Protein AF-A0A932RSK8-F1 (afdb_monomer)

Nearest PDB structures (foldseek):
  7oya-assembly1_p1  TM=4.000E-01  e=9.415E+00  Danio rerio

Mean predicted aligned error: 10.36 Å

Foldseek 3Di:
DVVVVVVVVVVVVVVVVVVVVVVVVVVVVVVVVVVVVVVVVVVVVVLVVVVVVQVVVADPQFFADFQCADQVGANQWDDDPQKIAGPPPRDIDPGNRRPHGGNDHFFWDQQNGGHHPSCCVNDPDVVSIGTDPPPD

pLDDT: mean 85.5, std 9.78, range [47.97, 98.12]

Solvent-accessible surface area (backbone atoms only — not comparable to full-atom values): 7539 Å² total; per-residue (Å²): 124,67,64,67,52,53,53,50,52,52,50,50,53,54,52,48,54,52,51,53,51,53,52,50,54,51,50,53,52,50,51,52,52,52,51,51,51,52,53,54,50,51,53,50,52,51,50,54,49,52,54,53,52,51,61,74,68,49,63,88,62,31,17,74,51,52,32,51,51,28,78,90,68,20,79,36,52,47,75,56,96,54,20,22,31,26,75,82,83,59,56,70,41,91,43,50,36,65,86,31,76,26,78,49,63,34,35,27,24,53,77,85,46,41,22,20,64,42,57,49,74,47,43,96,55,61,92,44,52,43,75,45,87,91,62,128

Sequence (136 aa):
MTDRTAETVTRLRATAGVLDAVAHDRAMAADVAQIRAAVTDLANQIRALVDAVERRSMPPGSCTIGWGVCPDHGATLVTSRGRSRCTVCGTTWDYDRENQHCREPATFLFHTAPVCRAHAEAAPDHSRITPIEGTA

Radius of gyration: 29.55 Å; Cα contacts (8 Å, |Δi|>4): 165; chains: 1; bounding box: 66×32×89 Å

Secondary structure (DSSP, 8-state):
-HHHHHHHHHHHHHHHHHHHHHHHHHHHHHHHHHHHHHHHHHHHHHHHHHHHHHHHTSPTTB--SB--SBTTTBS-EEEETTEEEETTT--EESS-STTSB--SBP-EEETTEEE-HHHHHT-S-GGGEEEPTT--

Structure (mmCIF, N/CA/C/O backbone):
data_AF-A0A932RSK8-F1
#
_entry.id   AF-A0A932RSK8-F1
#
loop_
_atom_site.group_PDB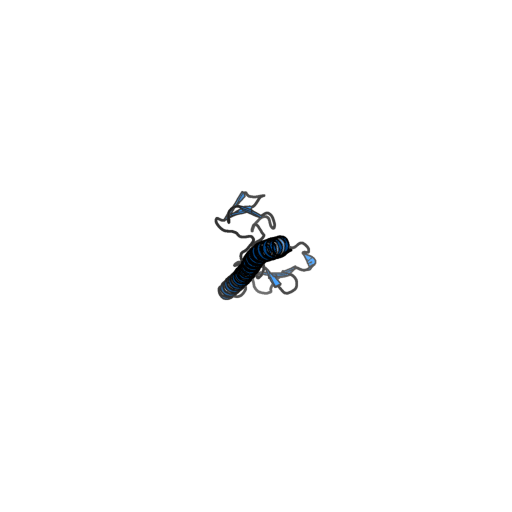
_atom_site.id
_atom_site.type_symbol
_atom_site.label_atom_id
_atom_site.label_alt_id
_atom_site.label_comp_id
_atom_site.label_asym_id
_atom_site.label_entity_id
_atom_site.label_seq_id
_atom_site.pdbx_PDB_ins_code
_atom_site.Cartn_x
_atom_site.Cartn_y
_atom_site.Cartn_z
_atom_site.occupancy
_atom_site.B_iso_or_equiv
_atom_site.auth_seq_id
_atom_site.auth_comp_id
_atom_site.auth_asym_id
_atom_site.auth_atom_id
_atom_site.pdbx_PDB_model_num
ATOM 1 N N . MET A 1 1 ? 42.597 0.511 -58.069 1.00 56.47 1 MET A N 1
ATOM 2 C CA . MET A 1 1 ? 42.308 -0.532 -57.053 1.00 56.47 1 MET A CA 1
ATOM 3 C C . MET A 1 1 ? 42.373 -0.005 -55.613 1.00 56.47 1 MET A C 1
ATOM 5 O O . MET A 1 1 ? 41.711 -0.566 -54.758 1.00 56.47 1 MET A O 1
ATOM 9 N N . THR A 1 2 ? 43.110 1.076 -55.340 1.00 63.97 2 THR A N 1
ATOM 10 C CA . THR A 1 2 ? 43.263 1.720 -54.017 1.00 63.97 2 THR A CA 1
ATOM 11 C C . THR A 1 2 ? 42.034 2.504 -53.530 1.00 63.97 2 THR A C 1
ATOM 13 O O . THR A 1 2 ? 41.779 2.549 -52.331 1.00 63.97 2 THR A O 1
ATOM 16 N N . ASP A 1 3 ? 41.242 3.059 -54.448 1.00 78.81 3 ASP A N 1
ATOM 17 C CA . ASP A 1 3 ? 40.092 3.928 -54.143 1.00 78.81 3 ASP A CA 1
ATOM 18 C C . ASP A 1 3 ? 38.936 3.189 -53.433 1.00 78.81 3 ASP A C 1
ATOM 20 O O . ASP A 1 3 ? 38.463 3.584 -52.369 1.00 78.81 3 ASP A O 1
ATOM 24 N N . ARG A 1 4 ? 38.584 1.997 -53.931 1.00 85.56 4 ARG A N 1
ATOM 25 C CA . ARG A 1 4 ? 37.540 1.138 -53.342 1.00 85.56 4 ARG A CA 1
ATOM 26 C C . ARG A 1 4 ? 37.906 0.633 -51.941 1.00 85.56 4 ARG A C 1
ATOM 28 O O . ARG A 1 4 ? 37.035 0.457 -51.089 1.00 85.56 4 ARG A O 1
ATOM 35 N N . THR A 1 5 ? 39.196 0.416 -51.685 1.00 91.00 5 THR A N 1
ATOM 36 C CA . THR A 1 5 ? 39.702 0.032 -50.360 1.00 91.00 5 THR A CA 1
ATOM 37 C C . THR A 1 5 ? 39.604 1.202 -49.379 1.00 91.00 5 THR A C 1
ATOM 39 O O . THR A 1 5 ? 39.146 1.010 -48.255 1.00 91.00 5 THR A O 1
ATOM 42 N N . ALA A 1 6 ? 39.963 2.419 -49.802 1.00 91.25 6 ALA A N 1
ATOM 43 C CA . ALA A 1 6 ? 39.865 3.622 -48.973 1.00 91.25 6 ALA A CA 1
ATOM 44 C C . ALA A 1 6 ? 38.408 3.969 -48.606 1.00 91.25 6 ALA A C 1
ATOM 46 O O . ALA A 1 6 ? 38.111 4.294 -47.451 1.00 91.25 6 ALA A O 1
ATOM 47 N N . GLU A 1 7 ? 37.484 3.822 -49.557 1.00 93.19 7 GLU A N 1
ATOM 48 C CA . GLU A 1 7 ? 36.045 3.977 -49.325 1.00 93.19 7 GLU A CA 1
ATOM 49 C C . GLU A 1 7 ? 35.522 2.939 -48.318 1.00 93.19 7 GLU A C 1
ATOM 51 O O . GLU A 1 7 ? 34.812 3.280 -47.368 1.00 93.19 7 GLU A O 1
ATOM 56 N N . THR A 1 8 ? 35.930 1.675 -48.473 1.00 94.25 8 THR A N 1
ATOM 57 C CA . THR A 1 8 ? 35.536 0.586 -47.564 1.00 94.25 8 THR A CA 1
ATOM 58 C C . THR A 1 8 ? 36.023 0.848 -46.139 1.00 94.25 8 THR A C 1
ATOM 60 O O . THR A 1 8 ? 35.252 0.718 -45.190 1.00 94.25 8 THR A O 1
ATOM 63 N N . VAL A 1 9 ? 37.274 1.285 -45.973 1.00 95.00 9 VAL A N 1
ATOM 64 C CA . VAL A 1 9 ? 37.834 1.631 -44.657 1.00 95.00 9 VAL A CA 1
ATOM 65 C C . VAL A 1 9 ? 37.088 2.808 -44.024 1.00 95.00 9 VAL A C 1
ATOM 67 O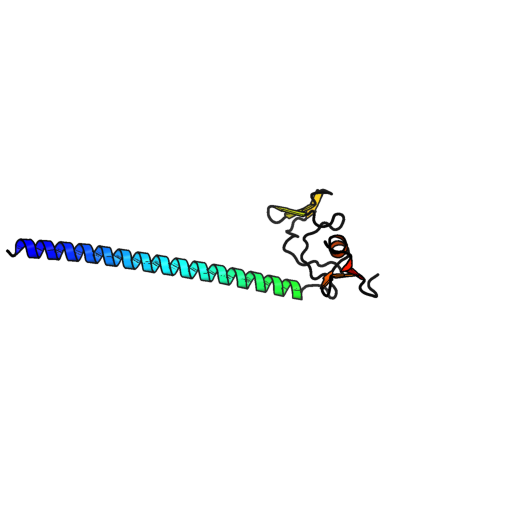 O . VAL A 1 9 ? 36.806 2.781 -42.827 1.00 95.00 9 VAL A O 1
ATOM 70 N N . THR A 1 10 ? 36.724 3.824 -44.809 1.00 95.44 10 THR A N 1
ATOM 71 C CA . THR A 1 10 ? 35.944 4.971 -44.316 1.00 95.44 10 THR A CA 1
ATOM 72 C C . THR A 1 10 ? 34.567 4.539 -43.818 1.00 95.44 10 THR A C 1
ATOM 74 O O . THR A 1 10 ? 34.163 4.924 -42.721 1.00 95.44 10 THR A O 1
ATOM 77 N N . ARG A 1 11 ? 33.872 3.679 -44.574 1.00 94.12 11 ARG A N 1
ATOM 78 C CA . ARG A 1 11 ? 32.577 3.123 -44.156 1.00 94.12 11 ARG A CA 1
ATOM 79 C C . ARG A 1 11 ? 32.697 2.300 -42.880 1.00 94.12 11 ARG A C 1
ATOM 81 O O . ARG A 1 11 ? 31.912 2.514 -41.967 1.00 94.12 11 ARG A O 1
ATOM 88 N N . LEU A 1 12 ? 33.704 1.432 -42.781 1.00 96.31 12 LEU A N 1
ATOM 89 C CA . LEU A 1 12 ? 33.936 0.629 -41.577 1.00 96.31 12 LEU A CA 1
ATOM 90 C C . LEU A 1 12 ? 3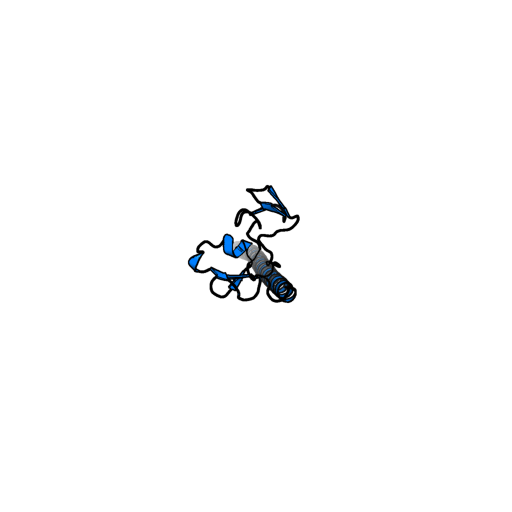4.180 1.499 -40.339 1.00 96.31 12 LEU A C 1
ATOM 92 O O . LEU A 1 12 ? 33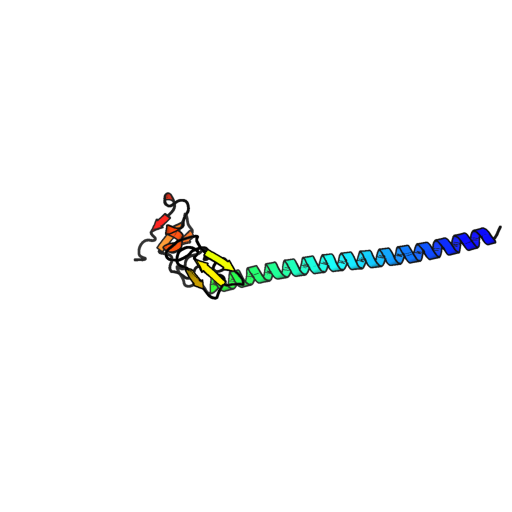.629 1.207 -39.283 1.00 96.31 12 LEU A O 1
ATOM 96 N N . ARG A 1 13 ? 34.943 2.594 -40.464 1.00 96.56 13 ARG A N 1
ATOM 97 C CA . ARG A 1 13 ? 35.150 3.549 -39.359 1.00 96.56 13 ARG A CA 1
ATOM 98 C C . ARG A 1 13 ? 33.858 4.251 -38.949 1.00 96.56 13 ARG A C 1
ATOM 100 O O . ARG A 1 13 ? 33.596 4.376 -37.758 1.00 96.56 13 ARG A O 1
ATOM 107 N N . ALA A 1 14 ? 33.044 4.677 -39.914 1.00 94.69 14 ALA A N 1
ATOM 108 C CA . ALA A 1 14 ? 31.749 5.288 -39.626 1.00 94.69 14 ALA A CA 1
ATOM 109 C C . ALA A 1 14 ? 30.802 4.297 -38.928 1.00 94.69 14 ALA A C 1
ATOM 111 O O . ALA A 1 14 ? 30.166 4.644 -37.937 1.00 94.69 14 ALA A O 1
ATOM 112 N N . THR A 1 15 ? 30.755 3.044 -39.392 1.00 95.38 15 THR A N 1
ATOM 113 C CA . THR A 1 15 ? 29.979 1.980 -38.743 1.00 95.38 15 THR A CA 1
ATOM 114 C C . THR A 1 15 ? 30.486 1.692 -37.332 1.00 95.38 15 THR A C 1
ATOM 116 O O . THR A 1 15 ? 29.668 1.564 -36.427 1.00 95.38 15 THR A O 1
ATOM 119 N N . ALA A 1 16 ? 31.804 1.643 -37.118 1.00 95.75 16 ALA A N 1
ATOM 120 C CA . ALA A 1 16 ? 32.383 1.462 -35.788 1.00 95.75 16 ALA A CA 1
ATOM 121 C C . ALA A 1 16 ? 31.951 2.579 -34.821 1.00 95.75 16 ALA A C 1
ATOM 123 O O . ALA A 1 16 ? 31.464 2.276 -33.740 1.00 95.75 16 ALA A O 1
ATOM 124 N N . GLY A 1 17 ? 31.995 3.848 -35.247 1.00 96.56 17 GLY A N 1
ATOM 125 C CA . GLY A 1 17 ? 31.536 4.969 -34.417 1.00 96.56 17 GLY A CA 1
ATOM 126 C C . GLY A 1 17 ? 30.046 4.901 -34.049 1.00 96.56 17 GLY A C 1
ATOM 127 O O . GLY A 1 17 ? 29.668 5.247 -32.932 1.00 96.56 17 GLY A O 1
ATOM 128 N N . VAL A 1 18 ? 29.192 4.403 -34.951 1.00 95.38 18 VAL A N 1
ATOM 129 C CA . VAL A 1 18 ? 27.770 4.156 -34.641 1.00 95.38 18 VAL A CA 1
ATOM 130 C C . VAL A 1 18 ? 27.613 3.016 -33.631 1.00 95.38 18 VAL A C 1
ATOM 132 O O . VAL A 1 18 ? 26.790 3.115 -32.723 1.00 95.38 18 VAL A O 1
ATOM 135 N N . LEU A 1 19 ? 28.393 1.939 -33.763 1.00 95.38 19 LEU A N 1
ATOM 136 C CA . LEU A 1 19 ? 28.359 0.821 -32.816 1.00 95.38 19 LEU A CA 1
ATOM 137 C C . LEU A 1 19 ? 28.816 1.248 -31.415 1.00 95.38 19 LEU A C 1
ATOM 139 O O . LEU A 1 19 ? 28.182 0.845 -30.440 1.00 95.38 19 LEU A O 1
ATOM 143 N N . ASP A 1 20 ? 29.839 2.098 -31.319 1.00 96.19 20 ASP A N 1
ATOM 144 C CA . ASP A 1 20 ? 30.311 2.657 -30.048 1.00 96.19 20 ASP A CA 1
ATOM 145 C C . ASP A 1 20 ? 29.229 3.519 -29.377 1.00 96.19 20 ASP A C 1
ATOM 147 O O . ASP A 1 20 ? 28.971 3.371 -28.182 1.00 96.19 20 ASP A O 1
ATOM 151 N N . ALA A 1 21 ? 28.528 4.360 -30.147 1.00 93.69 21 ALA A N 1
ATOM 152 C CA . ALA A 1 21 ? 27.412 5.159 -29.635 1.00 93.69 21 ALA A CA 1
ATOM 153 C C . ALA A 1 21 ? 26.254 4.280 -29.125 1.00 93.69 21 ALA A C 1
ATOM 155 O O . ALA A 1 21 ? 25.754 4.487 -28.022 1.00 93.69 21 ALA A O 1
ATOM 156 N N . VAL A 1 22 ? 25.874 3.236 -29.871 1.00 95.44 22 VAL A N 1
ATOM 157 C CA . VAL A 1 22 ? 24.835 2.284 -29.434 1.00 95.44 22 VAL A CA 1
ATOM 158 C C . VAL A 1 22 ? 25.264 1.518 -28.179 1.00 95.44 22 VAL A C 1
ATOM 160 O O . VAL A 1 22 ? 24.433 1.227 -27.316 1.00 95.44 22 VAL A O 1
ATOM 163 N N . ALA A 1 23 ? 26.546 1.163 -28.062 1.00 96.06 23 ALA A N 1
ATOM 164 C CA . ALA A 1 23 ? 27.075 0.522 -26.864 1.00 96.06 23 ALA A CA 1
ATOM 165 C C . ALA A 1 23 ? 26.996 1.460 -25.649 1.00 96.06 23 ALA A C 1
ATOM 167 O O . ALA A 1 23 ? 26.581 1.023 -24.574 1.00 96.06 23 ALA A O 1
ATOM 168 N N . HIS A 1 24 ? 27.315 2.743 -25.834 1.00 95.19 24 HIS A N 1
ATOM 169 C CA . HIS A 1 24 ? 27.184 3.767 -24.801 1.00 95.19 24 HIS A CA 1
ATOM 170 C C . HIS A 1 24 ? 25.728 3.952 -24.346 1.00 95.19 24 HIS A C 1
ATOM 172 O O . HIS A 1 24 ? 25.449 3.884 -23.149 1.00 95.19 24 HIS A O 1
ATOM 178 N N . ASP A 1 25 ? 24.784 4.079 -25.282 1.00 95.94 25 ASP A N 1
ATOM 179 C CA . ASP A 1 25 ? 23.356 4.224 -24.965 1.00 95.94 25 ASP A CA 1
ATOM 180 C C . ASP A 1 25 ? 22.809 3.010 -24.201 1.00 95.94 25 ASP A C 1
ATOM 182 O O . ASP A 1 25 ? 22.035 3.146 -23.250 1.00 95.94 25 ASP A O 1
ATOM 186 N N . ARG A 1 26 ? 23.233 1.798 -24.582 1.00 95.12 26 ARG A N 1
ATOM 187 C CA . ARG A 1 26 ? 22.855 0.567 -23.870 1.00 95.12 26 ARG A CA 1
ATOM 188 C C . ARG A 1 26 ? 23.419 0.520 -22.458 1.00 95.12 26 ARG A C 1
ATOM 190 O O . ARG A 1 26 ? 22.711 0.070 -21.559 1.00 95.12 26 ARG A O 1
ATOM 197 N N . ALA A 1 27 ? 24.654 0.978 -22.262 1.00 95.81 27 ALA A N 1
ATOM 198 C CA . ALA A 1 27 ? 25.242 1.084 -20.933 1.00 95.81 27 ALA A CA 1
ATOM 199 C C . ALA A 1 27 ? 24.440 2.065 -20.062 1.00 95.81 27 ALA A C 1
ATOM 201 O O . ALA A 1 27 ? 24.012 1.696 -18.972 1.00 95.81 27 ALA A O 1
ATOM 202 N N . MET A 1 28 ? 24.103 3.251 -20.585 1.00 95.62 28 MET A N 1
ATOM 203 C CA . MET A 1 28 ? 23.261 4.214 -19.863 1.00 95.62 28 MET A CA 1
ATOM 204 C C . MET A 1 28 ? 21.873 3.653 -19.522 1.00 95.62 28 MET A C 1
ATOM 206 O O . MET A 1 28 ? 21.364 3.865 -18.422 1.00 95.62 28 MET A O 1
ATOM 210 N N . ALA A 1 29 ? 21.244 2.918 -20.442 1.00 96.00 29 ALA A N 1
ATOM 211 C CA . ALA A 1 29 ? 19.953 2.282 -20.186 1.00 96.00 29 ALA A CA 1
ATOM 212 C C . ALA A 1 29 ? 20.036 1.220 -19.073 1.00 96.00 29 ALA A C 1
ATOM 214 O O . ALA A 1 29 ? 19.117 1.119 -18.254 1.00 96.00 29 ALA A O 1
ATOM 215 N N . ALA A 1 30 ? 21.131 0.455 -19.022 1.00 95.44 30 ALA A N 1
ATOM 216 C CA . ALA A 1 30 ? 21.384 -0.506 -17.952 1.00 95.44 30 ALA A CA 1
ATOM 217 C C . ALA A 1 30 ? 21.563 0.197 -16.596 1.00 95.44 30 ALA A C 1
ATOM 219 O O . ALA A 1 30 ? 20.925 -0.203 -15.621 1.00 95.44 30 ALA A O 1
ATOM 220 N N . ASP A 1 31 ? 22.322 1.295 -16.554 1.00 97.75 31 ASP A N 1
ATOM 221 C CA . ASP A 1 31 ? 22.511 2.098 -15.340 1.00 97.75 31 ASP A CA 1
ATOM 222 C C . ASP A 1 31 ? 21.180 2.665 -14.823 1.00 97.75 31 ASP A C 1
ATOM 224 O O . ASP A 1 31 ? 20.863 2.555 -13.638 1.00 97.75 31 ASP A O 1
ATOM 228 N N . VAL A 1 32 ? 20.340 3.212 -15.709 1.00 97.50 32 VAL A N 1
ATOM 229 C CA . VAL A 1 32 ? 19.006 3.722 -15.339 1.00 97.50 32 VAL A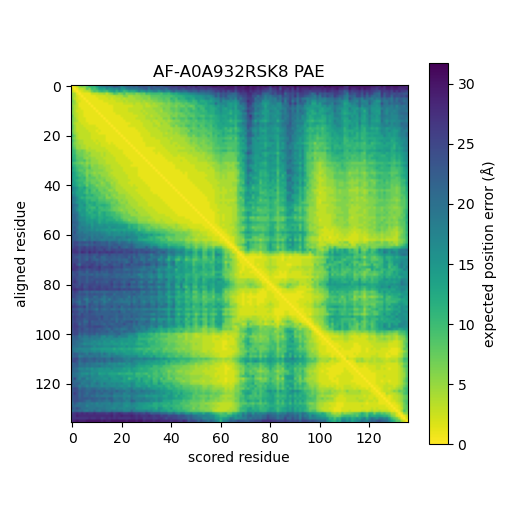 CA 1
ATOM 230 C C . VAL A 1 32 ? 18.116 2.609 -14.780 1.00 97.50 32 VAL A C 1
ATOM 232 O O . VAL A 1 32 ? 17.393 2.826 -13.801 1.00 97.50 32 VAL A O 1
ATOM 235 N N . ALA A 1 33 ? 18.152 1.415 -15.376 1.00 96.19 33 ALA A N 1
ATOM 236 C CA . ALA A 1 33 ? 17.402 0.267 -14.874 1.00 96.19 33 ALA A CA 1
ATOM 237 C C . ALA A 1 33 ? 17.889 -0.159 -13.480 1.00 96.19 33 ALA A C 1
ATOM 239 O O . ALA A 1 33 ? 17.068 -0.398 -12.590 1.00 96.19 33 ALA A O 1
ATOM 240 N N . GLN A 1 34 ? 19.207 -0.179 -13.264 1.00 96.50 34 GLN A N 1
ATOM 241 C CA . GLN A 1 34 ? 19.809 -0.484 -11.969 1.00 96.50 34 GLN A CA 1
ATOM 242 C C . GLN A 1 34 ? 19.432 0.556 -10.905 1.00 96.50 34 GLN A C 1
ATOM 244 O O . GLN A 1 34 ? 19.023 0.185 -9.804 1.00 96.50 34 GLN A O 1
ATOM 249 N N . ILE A 1 35 ? 19.483 1.851 -11.234 1.00 97.81 35 ILE A N 1
ATOM 250 C CA . ILE A 1 35 ? 19.059 2.933 -10.333 1.00 97.81 35 ILE A CA 1
ATOM 251 C C . ILE A 1 35 ? 17.582 2.775 -9.960 1.00 97.81 35 ILE A C 1
ATOM 253 O O . ILE A 1 35 ? 17.225 2.876 -8.788 1.00 97.81 35 ILE A O 1
ATOM 257 N N . ARG A 1 36 ? 16.706 2.479 -10.928 1.00 98.12 36 ARG A N 1
ATOM 258 C CA . ARG A 1 36 ? 15.275 2.266 -10.663 1.00 98.12 36 ARG A CA 1
ATOM 259 C C . ARG A 1 36 ? 15.034 1.095 -9.710 1.00 98.12 36 ARG A C 1
ATOM 261 O O . ARG A 1 36 ? 14.195 1.204 -8.813 1.00 98.12 36 ARG A O 1
ATOM 268 N N . ALA A 1 37 ? 15.756 -0.009 -9.898 1.00 96.06 37 ALA A N 1
ATOM 269 C CA . ALA A 1 37 ? 15.676 -1.159 -9.005 1.00 96.06 37 ALA A CA 1
ATOM 270 C C . ALA A 1 37 ? 16.123 -0.783 -7.584 1.00 96.06 37 ALA A C 1
ATOM 272 O O . ALA A 1 37 ? 15.393 -1.045 -6.631 1.00 96.06 37 ALA A O 1
ATOM 273 N N . ALA A 1 38 ? 17.250 -0.076 -7.451 1.00 97.44 38 ALA A N 1
ATOM 274 C CA . ALA A 1 38 ? 17.756 0.389 -6.161 1.00 97.44 38 ALA A CA 1
ATOM 275 C C . ALA A 1 38 ? 16.783 1.349 -5.451 1.00 97.44 38 ALA A C 1
ATOM 277 O O . ALA A 1 38 ? 16.549 1.217 -4.253 1.00 97.44 38 ALA A O 1
ATOM 278 N N . VAL A 1 39 ? 16.157 2.279 -6.180 1.00 98.12 39 VAL A N 1
ATOM 279 C CA . VAL A 1 39 ? 15.134 3.184 -5.624 1.00 98.12 39 VAL A CA 1
ATOM 280 C C . VAL A 1 39 ? 13.900 2.412 -5.152 1.00 98.12 39 VAL A C 1
ATOM 282 O O . VAL A 1 39 ? 13.347 2.715 -4.095 1.00 98.12 39 VAL A O 1
ATOM 285 N N . THR A 1 40 ? 13.473 1.400 -5.909 1.00 96.06 40 THR A N 1
ATOM 286 C CA . THR A 1 40 ? 12.336 0.546 -5.530 1.00 96.06 40 THR A CA 1
ATOM 287 C C . THR A 1 40 ? 12.641 -0.236 -4.255 1.00 96.06 40 THR A C 1
ATOM 289 O O . THR A 1 40 ? 11.802 -0.303 -3.355 1.00 96.06 40 THR A O 1
ATOM 292 N N . ASP A 1 41 ? 13.852 -0.782 -4.157 1.00 97.00 41 ASP A N 1
ATOM 293 C CA . ASP A 1 41 ? 14.309 -1.506 -2.978 1.00 97.00 41 ASP A CA 1
ATOM 294 C C . ASP A 1 41 ? 14.401 -0.591 -1.749 1.00 97.00 41 ASP A C 1
ATOM 296 O O . ASP A 1 41 ? 13.814 -0.891 -0.710 1.00 97.00 41 ASP A O 1
ATOM 300 N N . LEU A 1 42 ? 14.999 0.596 -1.889 1.00 97.56 42 LEU A N 1
ATOM 301 C CA . LEU A 1 42 ? 15.042 1.596 -0.821 1.00 97.56 42 LEU A CA 1
ATOM 302 C C . LEU A 1 42 ? 13.634 1.990 -0.347 1.00 97.56 42 LEU A C 1
ATOM 304 O O . LEU A 1 42 ? 13.388 2.077 0.854 1.00 97.56 42 LEU A O 1
ATOM 308 N N . ALA A 1 43 ? 12.683 2.184 -1.264 1.00 94.44 43 ALA A N 1
ATOM 309 C CA . ALA A 1 43 ? 11.299 2.481 -0.901 1.00 94.44 43 ALA A CA 1
ATOM 310 C C . ALA A 1 43 ? 10.637 1.330 -0.119 1.00 94.44 43 ALA A C 1
ATOM 312 O O . ALA A 1 43 ? 9.852 1.586 0.796 1.00 94.44 43 ALA A O 1
ATOM 313 N N . ASN A 1 44 ? 10.952 0.070 -0.446 1.00 87.94 44 ASN A N 1
ATOM 314 C CA . ASN A 1 44 ? 10.493 -1.091 0.323 1.00 87.94 44 ASN A CA 1
ATOM 315 C C . ASN A 1 44 ? 11.105 -1.106 1.730 1.00 87.94 44 ASN A C 1
ATOM 317 O O . ASN A 1 44 ? 10.381 -1.311 2.705 1.00 87.94 44 ASN A O 1
ATOM 321 N N . GLN A 1 45 ? 12.407 -0.831 1.844 1.00 95.25 45 GLN A N 1
ATOM 322 C CA . GLN A 1 45 ? 13.104 -0.754 3.130 1.00 95.25 45 GLN A CA 1
ATOM 323 C C . GLN A 1 45 ? 12.538 0.364 4.019 1.00 95.25 45 GLN A C 1
ATOM 325 O O . GLN A 1 45 ? 12.289 0.141 5.203 1.00 95.25 45 GLN A O 1
ATOM 330 N N . ILE A 1 46 ? 12.257 1.543 3.451 1.00 94.69 46 ILE A N 1
ATOM 331 C CA . ILE A 1 46 ? 11.617 2.655 4.171 1.00 94.69 46 ILE A CA 1
ATOM 332 C C . ILE A 1 46 ? 10.234 2.241 4.681 1.00 94.69 46 ILE A C 1
ATOM 334 O O . ILE A 1 46 ? 9.933 2.462 5.852 1.00 94.69 46 ILE A O 1
ATOM 338 N N . ARG A 1 47 ? 9.405 1.600 3.844 1.00 84.88 47 ARG A N 1
ATOM 339 C CA . ARG A 1 47 ? 8.080 1.111 4.262 1.00 84.88 47 ARG A CA 1
ATOM 340 C C . ARG A 1 47 ? 8.174 0.118 5.421 1.00 84.88 47 ARG A C 1
ATOM 342 O O . ARG A 1 47 ? 7.451 0.275 6.397 1.00 84.88 47 ARG A O 1
ATOM 349 N N . ALA A 1 48 ? 9.101 -0.837 5.359 1.00 83.56 48 ALA A N 1
ATOM 350 C CA . ALA A 1 48 ? 9.324 -1.799 6.440 1.00 83.56 48 ALA A CA 1
ATOM 351 C C . ALA A 1 48 ? 9.809 -1.134 7.745 1.00 83.56 48 ALA A C 1
ATOM 353 O O . ALA A 1 48 ? 9.419 -1.548 8.837 1.00 83.56 48 ALA A O 1
ATOM 354 N N . LEU A 1 49 ? 10.641 -0.092 7.650 1.00 91.38 49 LEU A N 1
ATOM 355 C CA . LEU A 1 49 ? 11.090 0.676 8.814 1.00 91.38 49 LEU A CA 1
ATOM 356 C C . LEU A 1 49 ? 9.949 1.468 9.456 1.00 91.38 49 LEU A C 1
ATOM 358 O O . LEU A 1 49 ? 9.814 1.431 10.678 1.00 91.38 49 LEU A O 1
ATOM 362 N N . VAL A 1 50 ? 9.124 2.149 8.656 1.00 86.31 50 VAL A N 1
ATOM 363 C CA . VAL A 1 50 ? 7.935 2.871 9.144 1.00 86.31 50 VAL A CA 1
ATOM 364 C C . VAL A 1 50 ? 7.003 1.908 9.878 1.00 86.31 50 VAL A C 1
ATOM 366 O O . VAL A 1 50 ? 6.666 2.136 11.035 1.00 86.31 50 VAL A O 1
ATOM 369 N N . ASP A 1 51 ? 6.697 0.778 9.251 1.00 81.25 51 ASP A N 1
ATOM 370 C CA . ASP A 1 51 ? 5.869 -0.299 9.788 1.00 81.25 51 ASP A CA 1
ATOM 371 C C . ASP A 1 51 ? 6.415 -0.857 11.127 1.00 81.25 51 ASP A C 1
ATOM 373 O O . ASP A 1 51 ? 5.683 -1.036 12.104 1.00 81.25 51 ASP A O 1
ATOM 377 N N . ALA A 1 52 ? 7.735 -1.047 11.239 1.00 86.19 52 ALA A N 1
ATOM 378 C CA . ALA A 1 52 ? 8.378 -1.466 12.486 1.00 86.19 52 ALA A CA 1
ATOM 379 C C . ALA A 1 52 ? 8.344 -0.392 13.594 1.00 86.19 52 ALA A C 1
ATOM 381 O O . ALA A 1 52 ? 8.180 -0.729 14.771 1.00 86.19 52 ALA A O 1
ATOM 382 N N . VAL A 1 53 ? 8.511 0.887 13.244 1.00 88.56 53 VAL A N 1
ATOM 383 C CA . VAL A 1 53 ? 8.429 2.012 14.192 1.00 88.56 53 VAL A CA 1
ATOM 384 C C . VAL A 1 53 ? 7.004 2.184 14.707 1.00 88.56 53 VAL A C 1
ATOM 386 O O . VAL A 1 53 ? 6.808 2.374 15.911 1.00 88.56 53 VAL A O 1
ATOM 389 N N . GLU A 1 54 ? 6.011 2.068 13.829 1.00 82.75 54 GLU A N 1
ATOM 390 C CA . GLU A 1 54 ? 4.603 2.111 14.212 1.00 82.75 54 GLU A CA 1
ATOM 391 C C . GLU A 1 54 ? 4.273 0.998 15.197 1.00 82.75 54 GLU A C 1
ATOM 393 O O . GLU A 1 54 ? 3.792 1.301 16.286 1.00 82.75 54 GLU A O 1
ATOM 398 N N . ARG A 1 55 ? 4.633 -0.258 14.888 1.00 80.31 55 ARG A N 1
ATOM 399 C CA . ARG A 1 55 ? 4.425 -1.395 15.801 1.00 80.31 55 ARG A CA 1
ATOM 400 C C . ARG A 1 55 ? 5.046 -1.188 17.178 1.00 80.31 55 ARG A C 1
ATOM 402 O O . ARG A 1 55 ? 4.428 -1.532 18.178 1.00 80.31 55 ARG A O 1
ATOM 409 N N . ARG A 1 56 ? 6.250 -0.615 17.252 1.00 86.44 56 ARG A N 1
ATOM 410 C CA . ARG A 1 56 ? 6.907 -0.300 18.537 1.00 86.44 56 ARG A CA 1
ATOM 411 C C . ARG A 1 56 ? 6.211 0.813 19.314 1.00 86.44 56 ARG A C 1
ATOM 413 O O . ARG A 1 56 ? 6.358 0.880 20.527 1.00 86.44 56 ARG A O 1
ATOM 420 N N . SER A 1 57 ? 5.485 1.678 18.616 1.00 85.38 57 SER A N 1
ATOM 421 C CA . SER A 1 57 ? 4.738 2.795 19.197 1.00 85.38 57 SER A CA 1
ATOM 422 C C . SER A 1 57 ? 3.310 2.405 19.595 1.00 85.38 57 SER A C 1
ATOM 424 O O . SER A 1 57 ? 2.567 3.243 20.108 1.00 85.38 57 SER A O 1
ATOM 426 N N . MET A 1 58 ? 2.903 1.158 19.339 1.00 83.69 58 MET A N 1
ATOM 427 C CA . MET A 1 58 ? 1.572 0.667 19.669 1.00 83.69 58 MET A CA 1
ATOM 428 C C . MET A 1 58 ? 1.412 0.475 21.183 1.00 83.69 58 MET A C 1
ATOM 430 O O . MET A 1 58 ? 2.307 -0.077 21.829 1.00 83.69 58 MET A O 1
ATOM 434 N N . PRO A 1 59 ? 0.264 0.868 21.766 1.00 85.12 59 PRO A N 1
ATOM 435 C CA . PRO A 1 59 ? -0.052 0.529 23.148 1.00 85.12 59 PRO A CA 1
ATOM 436 C C . PRO A 1 59 ? -0.030 -0.996 23.369 1.00 85.12 59 PRO A C 1
ATOM 438 O O . PRO A 1 59 ? -0.484 -1.740 22.490 1.00 85.12 59 PRO A O 1
ATOM 441 N N . PRO A 1 60 ? 0.444 -1.490 24.528 1.00 85.25 60 PRO A N 1
ATOM 442 C CA . PRO A 1 60 ? 0.308 -2.900 24.886 1.00 85.25 60 PRO A CA 1
ATOM 443 C C . PRO A 1 60 ? -1.157 -3.349 24.820 1.00 85.25 60 PRO A C 1
ATOM 445 O O . PRO A 1 60 ? -2.047 -2.622 25.255 1.00 85.25 60 PRO A O 1
ATOM 448 N N . GLY A 1 61 ? -1.408 -4.540 24.271 1.00 86.81 61 GLY A N 1
ATOM 449 C CA . GLY A 1 61 ? -2.767 -5.077 24.129 1.00 86.81 61 GLY A CA 1
ATOM 450 C C . GLY A 1 61 ? -3.605 -4.413 23.032 1.00 86.81 61 GLY A C 1
ATOM 451 O O . GLY A 1 61 ? -4.817 -4.595 23.005 1.00 86.81 61 GLY A O 1
ATOM 452 N N . SER A 1 62 ? -2.994 -3.642 22.132 1.00 87.50 62 SER A N 1
ATOM 453 C CA . SER A 1 62 ? -3.683 -3.102 20.959 1.00 87.50 62 SER A CA 1
ATOM 454 C C . SER A 1 62 ? -3.959 -4.166 19.895 1.00 87.50 62 SER A C 1
ATOM 456 O O . SER A 1 62 ? -3.327 -5.226 19.838 1.00 87.50 62 SER A O 1
ATOM 458 N N . CYS A 1 63 ? -4.932 -3.871 19.040 1.00 85.94 63 CYS A N 1
ATOM 459 C CA . CYS A 1 63 ? -5.244 -4.676 17.875 1.00 85.94 63 CYS A CA 1
ATOM 460 C C . CYS A 1 63 ? -4.056 -4.746 16.896 1.00 85.94 63 CYS A C 1
ATOM 462 O O . CYS A 1 63 ? -3.341 -3.777 16.654 1.00 85.94 63 CYS A O 1
ATOM 464 N N . THR A 1 64 ? -3.860 -5.919 16.296 1.00 78.31 64 THR A N 1
ATOM 465 C CA . THR A 1 64 ? -2.740 -6.185 15.373 1.00 78.31 64 THR A CA 1
ATOM 466 C C . THR A 1 64 ? -3.110 -6.094 13.893 1.00 78.31 64 THR A C 1
ATOM 468 O O . THR A 1 64 ? -2.240 -6.239 13.039 1.00 78.31 64 THR A O 1
ATOM 471 N N . ILE A 1 65 ? -4.380 -5.835 13.574 1.00 74.88 65 ILE A N 1
ATOM 472 C CA . ILE A 1 65 ? -4.875 -5.726 12.197 1.00 74.88 65 ILE A CA 1
ATOM 473 C C . ILE A 1 65 ? -4.950 -4.250 11.789 1.00 74.88 65 ILE A C 1
ATOM 475 O O . ILE A 1 65 ? -5.286 -3.392 12.605 1.00 74.88 65 ILE A O 1
ATOM 479 N N . GLY A 1 66 ? -4.599 -3.941 10.538 1.00 70.25 66 GLY A N 1
ATOM 480 C CA . GLY A 1 66 ? -4.715 -2.589 9.985 1.00 70.25 66 GLY A CA 1
ATOM 481 C C . GLY A 1 66 ? -6.172 -2.121 9.883 1.00 70.25 66 GLY A C 1
ATOM 482 O O . GLY A 1 66 ? -7.072 -2.935 9.706 1.00 70.25 66 GLY A O 1
ATOM 483 N N . TRP A 1 67 ? -6.427 -0.820 10.017 1.00 66.00 67 TRP A N 1
ATOM 484 C CA . TRP A 1 67 ? -7.761 -0.212 9.998 1.00 66.00 67 TRP A CA 1
ATOM 485 C C . TRP A 1 67 ? -8.410 -0.267 8.600 1.00 66.00 67 TRP A C 1
ATOM 487 O O . TRP A 1 67 ? -8.485 0.716 7.878 1.00 66.00 67 TRP A O 1
ATOM 497 N N . GLY A 1 68 ? -8.997 -1.401 8.229 1.00 70.69 68 GLY A N 1
ATOM 498 C CA . GLY A 1 68 ? -9.830 -1.512 7.021 1.00 70.69 68 GLY A CA 1
ATOM 499 C C . GLY A 1 68 ? -11.315 -1.182 7.234 1.00 70.69 68 GLY A C 1
ATOM 500 O O . GLY A 1 68 ? -12.114 -1.341 6.312 1.00 70.69 68 GLY A O 1
ATOM 501 N N . VAL A 1 69 ? -11.722 -0.792 8.452 1.00 69.81 69 VAL A N 1
ATOM 502 C CA . VAL A 1 69 ? -13.132 -0.844 8.884 1.00 69.81 69 VAL A CA 1
ATOM 503 C C . VAL A 1 69 ? -13.641 0.445 9.546 1.00 69.81 69 VAL A C 1
ATOM 505 O O . VAL A 1 69 ? -12.923 1.160 10.249 1.00 69.81 69 VAL A O 1
ATOM 508 N N . CYS A 1 70 ? -14.919 0.748 9.327 1.00 75.12 70 CYS A N 1
ATOM 509 C CA . CYS A 1 70 ? -15.690 1.693 10.120 1.00 75.12 70 CYS A CA 1
ATOM 510 C C . CYS A 1 70 ? -15.993 1.067 11.496 1.00 75.12 70 CYS A C 1
ATOM 512 O O . CYS A 1 70 ? -16.443 -0.078 11.515 1.00 75.12 70 CYS A O 1
ATOM 514 N N . PRO A 1 71 ? -15.819 1.792 12.622 1.00 69.62 71 PRO A N 1
ATOM 515 C CA . PRO A 1 71 ? -16.107 1.262 13.960 1.00 69.62 71 PRO A CA 1
ATOM 516 C C . PRO A 1 71 ? -17.539 0.746 14.129 1.00 69.62 71 PRO A C 1
ATOM 518 O O . PRO A 1 71 ? -17.751 -0.211 14.859 1.00 69.62 71 PRO A O 1
ATOM 521 N N . ASP A 1 72 ? -18.494 1.363 13.430 1.00 68.19 72 ASP A N 1
ATOM 522 C CA . ASP A 1 72 ? -19.919 1.044 13.557 1.00 68.19 72 ASP A CA 1
ATOM 523 C C . ASP A 1 72 ? -20.441 0.135 12.427 1.00 68.19 72 ASP A C 1
ATOM 525 O O . ASP A 1 72 ? -21.495 -0.478 12.561 1.00 68.19 72 ASP A O 1
ATOM 529 N N . HIS A 1 73 ? -19.747 0.080 11.281 1.00 74.25 73 HIS A N 1
ATOM 530 C CA . HIS A 1 73 ? -20.268 -0.538 10.048 1.00 74.25 73 HIS A CA 1
ATOM 531 C C . HIS A 1 73 ? -19.298 -1.530 9.386 1.00 74.25 73 HIS A C 1
ATOM 533 O O . HIS A 1 73 ? -19.503 -1.904 8.232 1.00 74.25 73 HIS A O 1
ATOM 539 N N . GLY A 1 74 ? -18.213 -1.929 10.053 1.00 69.38 74 GLY A N 1
ATOM 540 C CA . GLY A 1 74 ? -17.281 -2.932 9.528 1.00 69.38 74 GLY A CA 1
ATOM 541 C C . GLY A 1 74 ? -16.555 -2.493 8.247 1.00 69.38 74 GLY A C 1
ATOM 542 O O . GLY A 1 74 ? -16.256 -1.312 8.074 1.00 69.38 74 GLY A O 1
ATOM 543 N N . ALA A 1 75 ? -16.234 -3.432 7.350 1.00 73.88 75 ALA A N 1
ATOM 544 C CA . ALA A 1 75 ? -15.409 -3.233 6.144 1.00 73.88 75 ALA A CA 1
ATOM 545 C C . ALA A 1 75 ? -16.094 -2.397 5.041 1.00 73.88 75 ALA A C 1
ATOM 547 O O . ALA A 1 75 ? -16.421 -2.878 3.960 1.00 73.88 75 ALA A O 1
ATOM 548 N N . THR A 1 76 ? -16.330 -1.122 5.334 1.00 80.44 76 THR A N 1
ATOM 549 C CA . THR A 1 76 ? -17.098 -0.183 4.504 1.00 80.44 76 THR A CA 1
ATOM 550 C C . THR A 1 76 ? -16.313 1.085 4.167 1.00 80.44 76 THR A C 1
ATOM 552 O O . THR A 1 76 ? -16.888 2.035 3.625 1.00 80.44 76 THR A O 1
ATOM 555 N N . LEU A 1 77 ? -15.011 1.130 4.487 1.00 83.12 77 LEU A N 1
ATOM 556 C CA . LEU A 1 77 ? -14.155 2.277 4.193 1.00 83.12 77 LEU A CA 1
ATOM 557 C C . LEU A 1 77 ? -13.741 2.320 2.720 1.00 83.12 77 LEU A C 1
ATOM 559 O O . LEU A 1 77 ? -13.427 1.305 2.109 1.00 83.12 77 LEU A O 1
ATOM 563 N N . VAL A 1 78 ? -13.690 3.533 2.178 1.00 85.81 78 VAL A N 1
ATOM 564 C CA . VAL A 1 78 ? -13.026 3.861 0.915 1.00 85.81 78 VAL A CA 1
ATOM 565 C C . VAL A 1 78 ? -11.975 4.933 1.167 1.00 85.81 78 VAL A C 1
ATOM 567 O O . VAL A 1 78 ? -12.244 5.906 1.880 1.00 85.81 78 VAL A O 1
ATOM 570 N N . THR A 1 79 ? -10.794 4.781 0.571 1.00 82.94 79 THR A N 1
ATOM 571 C CA . THR A 1 79 ? -9.683 5.727 0.724 1.00 82.94 79 THR A CA 1
ATOM 572 C C . THR A 1 79 ? -9.485 6.546 -0.550 1.00 82.94 79 THR A C 1
ATOM 574 O O . THR A 1 79 ? -9.410 6.021 -1.658 1.00 82.94 79 THR A O 1
ATOM 577 N N . SER A 1 80 ? -9.398 7.868 -0.412 1.00 82.12 80 SER A N 1
ATOM 578 C CA . SER A 1 80 ? -9.125 8.797 -1.511 1.00 82.12 80 SER A CA 1
ATOM 579 C C . SER A 1 80 ? -8.239 9.939 -1.024 1.00 82.12 80 SER A C 1
ATOM 581 O O . SER A 1 80 ? -8.592 10.641 -0.077 1.00 82.12 80 SER A O 1
ATOM 583 N N . ARG A 1 81 ? -7.126 10.191 -1.727 1.00 83.44 81 ARG A N 1
ATOM 584 C CA . ARG A 1 81 ? -6.172 11.275 -1.411 1.00 83.44 81 ARG A CA 1
ATOM 585 C C . ARG A 1 81 ? -5.707 11.245 0.055 1.00 83.44 81 ARG A C 1
ATOM 587 O O . ARG A 1 81 ? -5.693 12.286 0.709 1.00 83.44 81 ARG A O 1
ATOM 594 N N . GLY A 1 82 ? -5.389 10.052 0.563 1.00 78.44 82 GLY A N 1
ATOM 595 C CA . GLY A 1 82 ? -4.921 9.852 1.938 1.00 78.44 82 GLY A CA 1
ATOM 596 C C . GLY A 1 82 ? -5.977 10.112 3.014 1.00 78.44 82 GLY A C 1
ATOM 597 O O . GLY A 1 82 ? -5.614 10.405 4.141 1.00 78.44 82 GLY A O 1
ATOM 598 N N . ARG A 1 83 ? -7.268 10.064 2.666 1.00 84.69 83 ARG A N 1
ATOM 599 C CA . ARG A 1 83 ? -8.400 10.219 3.587 1.00 84.69 83 ARG A CA 1
ATOM 600 C C . ARG A 1 83 ? -9.347 9.051 3.425 1.00 84.69 83 ARG A C 1
ATOM 602 O O . ARG A 1 83 ? -9.687 8.712 2.289 1.00 84.69 83 ARG A O 1
ATOM 609 N N . SER A 1 84 ? -9.814 8.490 4.529 1.00 87.62 84 SER A N 1
ATOM 610 C CA . SER A 1 84 ? -10.777 7.390 4.505 1.00 87.62 84 SER A CA 1
ATOM 611 C C . SER A 1 84 ? -12.188 7.876 4.838 1.00 87.62 84 SER A C 1
ATOM 613 O O . SER A 1 84 ? -12.383 8.777 5.653 1.00 87.62 84 SER A O 1
ATOM 615 N N . ARG A 1 85 ? -13.198 7.282 4.202 1.00 89.44 85 ARG A N 1
ATOM 616 C CA . ARG A 1 85 ? -14.621 7.555 4.446 1.00 89.44 85 ARG A CA 1
ATOM 617 C C . ARG A 1 85 ? -15.390 6.247 4.548 1.00 89.44 85 ARG A C 1
ATOM 619 O O . ARG A 1 85 ? -15.220 5.387 3.695 1.00 89.44 85 ARG A O 1
ATOM 626 N N . CYS A 1 86 ? -16.292 6.135 5.518 1.00 86.69 86 CYS A N 1
ATOM 627 C CA . CYS A 1 86 ? -17.274 5.055 5.546 1.00 86.69 86 CYS A CA 1
ATOM 628 C C . CYS A 1 86 ? -18.374 5.292 4.505 1.00 86.69 86 CYS A C 1
ATOM 630 O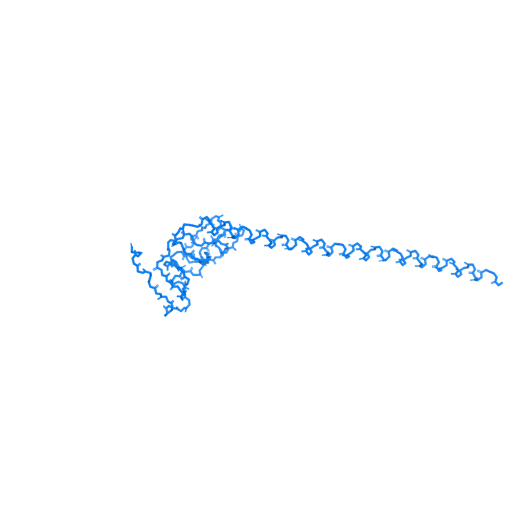 O . CYS A 1 86 ? -18.998 6.352 4.483 1.00 86.69 86 CYS A O 1
ATOM 632 N N . THR A 1 87 ? -18.639 4.300 3.662 1.00 91.00 87 THR A N 1
ATOM 633 C CA . THR A 1 87 ? -19.700 4.363 2.644 1.00 91.00 87 THR A CA 1
ATOM 634 C C . THR A 1 87 ? -21.114 4.263 3.223 1.00 91.00 87 THR A C 1
ATOM 636 O O . THR A 1 87 ? -22.057 4.653 2.542 1.00 91.00 87 THR A O 1
ATOM 639 N N . VAL A 1 88 ? -21.265 3.802 4.472 1.00 88.50 88 VAL A N 1
ATOM 640 C CA . VAL A 1 88 ? -22.568 3.647 5.143 1.00 88.50 88 VAL A CA 1
ATOM 641 C C . VAL A 1 88 ? -22.940 4.882 5.967 1.00 88.50 88 VAL A C 1
ATOM 643 O O . VAL A 1 88 ? -23.943 5.525 5.675 1.00 88.50 88 VAL A O 1
ATOM 646 N N . CYS A 1 89 ? -22.136 5.260 6.969 1.00 88.44 89 CYS A N 1
ATOM 647 C CA . CYS A 1 89 ? -22.440 6.422 7.822 1.00 88.44 89 CYS A CA 1
ATOM 648 C C . CYS A 1 89 ? -21.838 7.742 7.345 1.00 88.44 89 CYS A C 1
ATOM 650 O O . CYS A 1 89 ? -22.144 8.793 7.902 1.00 88.44 89 CYS A O 1
ATOM 652 N N . GLY A 1 90 ? -20.950 7.713 6.352 1.00 90.94 90 GLY A N 1
ATOM 653 C CA . GLY A 1 90 ? -20.306 8.921 5.848 1.00 90.94 90 GLY A CA 1
ATOM 654 C C . GLY A 1 90 ? -19.226 9.506 6.761 1.00 90.94 90 GLY A C 1
ATOM 655 O O . GLY A 1 90 ? -18.596 10.479 6.348 1.00 90.94 90 GLY A O 1
ATOM 656 N N . THR A 1 91 ? -18.959 8.926 7.942 1.00 85.44 91 THR A N 1
ATOM 657 C CA . THR A 1 91 ? -17.851 9.350 8.814 1.00 85.44 91 THR A CA 1
ATOM 658 C C . THR A 1 91 ? -16.549 9.373 8.023 1.00 85.44 91 THR A C 1
ATOM 660 O O . THR A 1 91 ? -16.239 8.438 7.277 1.00 85.44 91 THR A O 1
ATOM 663 N N . THR A 1 92 ? -15.801 10.463 8.165 1.00 88.31 92 THR A N 1
ATOM 664 C CA . THR A 1 92 ? -14.535 10.685 7.469 1.00 88.31 92 THR A CA 1
ATOM 665 C C . THR A 1 92 ? -13.387 10.797 8.449 1.00 88.31 92 THR A C 1
ATOM 667 O O . THR A 1 92 ? -13.524 11.422 9.498 1.00 88.31 92 THR A O 1
ATOM 670 N N . TRP A 1 93 ? -12.238 10.288 8.033 1.00 84.00 93 TRP A N 1
ATOM 671 C CA . TRP A 1 93 ? -10.954 10.472 8.682 1.00 84.00 93 TRP A CA 1
ATOM 672 C C . TRP A 1 93 ? -10.041 11.225 7.718 1.00 84.00 93 TRP A C 1
ATOM 674 O O . TRP A 1 93 ? -10.030 10.973 6.511 1.00 84.00 93 TRP A O 1
ATOM 684 N N . ASP A 1 94 ? -9.303 12.192 8.243 1.00 83.50 94 ASP A N 1
ATOM 685 C CA . ASP A 1 94 ? -8.357 13.031 7.505 1.00 83.50 94 ASP A CA 1
ATOM 686 C C . ASP A 1 94 ? -7.019 12.329 7.217 1.00 83.50 94 ASP A C 1
ATOM 688 O O . ASP A 1 94 ? -6.118 12.927 6.632 1.00 83.50 94 ASP A O 1
ATOM 692 N N . TYR A 1 95 ? -6.932 11.045 7.560 1.00 68.44 95 TYR A N 1
ATOM 693 C CA . TYR A 1 95 ? -5.817 10.154 7.288 1.00 68.44 95 TYR A CA 1
ATOM 694 C C . TYR A 1 95 ? -6.291 8.857 6.621 1.00 68.44 95 TYR A C 1
ATOM 696 O O . TYR A 1 95 ? -7.469 8.488 6.680 1.00 68.44 95 TYR A O 1
ATOM 704 N N . ASP A 1 96 ? -5.344 8.170 5.983 1.00 72.75 96 ASP A N 1
ATOM 705 C CA . ASP A 1 96 ? -5.536 6.841 5.421 1.00 72.75 96 ASP A CA 1
ATOM 706 C C . ASP A 1 96 ? -5.608 5.838 6.569 1.00 72.75 96 ASP A C 1
ATOM 708 O O . ASP A 1 96 ? -4.625 5.612 7.284 1.00 72.75 96 ASP A O 1
ATOM 712 N N . ARG A 1 97 ? -6.806 5.300 6.784 1.00 74.69 97 ARG A N 1
ATOM 713 C CA . ARG A 1 97 ? -7.038 4.225 7.740 1.00 74.69 97 ARG A CA 1
ATOM 714 C C . ARG A 1 97 ? -6.643 2.870 7.173 1.00 74.69 97 ARG A C 1
ATOM 716 O O . ARG A 1 97 ? -6.079 2.077 7.916 1.00 74.69 97 ARG A O 1
ATOM 723 N N . GLU A 1 98 ? -6.854 2.635 5.881 1.00 68.44 98 GLU A N 1
ATOM 724 C CA . GLU A 1 98 ? -6.667 1.328 5.236 1.00 68.44 98 GLU A CA 1
ATOM 725 C C . GLU A 1 98 ? -5.240 0.790 5.412 1.00 68.44 98 GLU A C 1
ATOM 727 O O . GLU A 1 98 ? -5.039 -0.414 5.551 1.00 68.44 98 GLU A O 1
ATOM 732 N N . ASN A 1 99 ? -4.263 1.697 5.501 1.00 65.31 99 ASN A N 1
ATOM 733 C CA . ASN A 1 99 ? -2.844 1.372 5.616 1.00 65.31 99 ASN A CA 1
ATOM 734 C C . ASN A 1 99 ? -2.226 1.600 7.012 1.00 65.31 99 ASN A C 1
ATOM 736 O O . ASN A 1 99 ? -1.003 1.598 7.126 1.00 65.31 99 ASN A O 1
ATOM 740 N N . GLN A 1 100 ? -3.020 1.802 8.073 1.00 71.38 100 GLN A N 1
ATOM 741 C CA . GLN A 1 100 ? -2.500 2.038 9.434 1.00 71.38 100 GLN A CA 1
ATOM 742 C C . GLN A 1 100 ? -2.885 0.952 10.434 1.00 71.38 100 GLN A C 1
ATOM 744 O O . GLN A 1 100 ? -3.997 0.439 10.412 1.00 71.38 100 GLN A O 1
ATOM 749 N N . HIS A 1 101 ? -2.000 0.662 11.389 1.00 76.69 101 HIS A N 1
ATOM 750 C CA . HIS A 1 101 ? -2.266 -0.285 12.476 1.00 76.69 101 HIS A CA 1
ATOM 751 C C . HIS A 1 101 ? -3.415 0.155 13.396 1.00 76.69 101 HIS A C 1
ATOM 753 O O . HIS A 1 101 ? -3.538 1.334 13.754 1.00 76.69 101 HIS A O 1
ATOM 759 N N . CYS A 1 102 ? -4.234 -0.803 13.845 1.00 80.06 102 CYS A N 1
ATOM 760 C CA . CYS A 1 102 ? -5.333 -0.518 14.757 1.00 80.06 102 CYS A CA 1
ATOM 761 C C . CYS A 1 102 ? -4.907 -0.277 16.202 1.00 80.06 102 CYS A C 1
ATOM 763 O O . CYS A 1 102 ? -4.570 -1.193 16.938 1.00 80.06 102 CYS A O 1
ATOM 765 N N . ARG A 1 103 ? -4.966 0.986 16.636 1.00 80.44 103 ARG A N 1
ATOM 766 C CA . ARG A 1 103 ? -4.610 1.403 18.003 1.00 80.44 103 ARG A CA 1
ATOM 767 C C . ARG A 1 103 ? -5.676 1.106 19.060 1.00 80.44 103 ARG A C 1
ATOM 769 O O . ARG A 1 103 ? -5.449 1.420 20.225 1.00 80.44 103 ARG A O 1
ATOM 776 N N . GLU A 1 104 ? -6.827 0.552 18.683 1.00 84.19 104 GLU A N 1
ATOM 777 C CA . GLU A 1 104 ? -7.863 0.206 19.659 1.00 84.19 104 GLU A CA 1
ATOM 778 C C . GLU A 1 104 ? -7.433 -0.967 20.546 1.00 84.19 104 GLU A C 1
ATOM 780 O O . GLU A 1 104 ? -6.697 -1.846 20.082 1.00 84.19 104 GLU A O 1
ATOM 785 N N . PRO A 1 105 ? -7.917 -1.022 21.800 1.00 87.62 105 PRO A N 1
ATOM 786 C CA . PRO A 1 105 ? -7.721 -2.179 22.661 1.00 87.62 105 PRO A CA 1
ATOM 787 C C . PRO A 1 105 ? -8.262 -3.456 22.010 1.00 87.62 105 PRO A C 1
ATOM 789 O O . PRO A 1 105 ? -9.398 -3.497 21.523 1.00 87.62 105 PRO A O 1
ATOM 792 N N . ALA A 1 106 ? -7.454 -4.510 22.016 1.00 90.31 106 ALA A N 1
ATOM 793 C CA . ALA A 1 106 ? -7.900 -5.831 21.623 1.00 90.31 106 ALA A CA 1
ATOM 794 C C . ALA A 1 106 ? -8.784 -6.426 22.721 1.00 90.31 106 ALA A C 1
ATOM 796 O O . ALA A 1 106 ? -8.415 -6.448 23.893 1.00 90.31 106 ALA A O 1
ATOM 797 N N . THR A 1 107 ? -9.950 -6.917 22.320 1.00 93.19 107 THR A N 1
ATOM 798 C CA . THR A 1 107 ? -10.928 -7.565 23.208 1.00 93.19 107 THR A CA 1
ATOM 799 C C . THR A 1 107 ? -11.287 -8.973 22.737 1.00 93.19 107 THR A C 1
ATOM 801 O O . THR A 1 107 ? -11.970 -9.708 23.447 1.00 93.19 107 THR A O 1
ATOM 804 N N . PHE A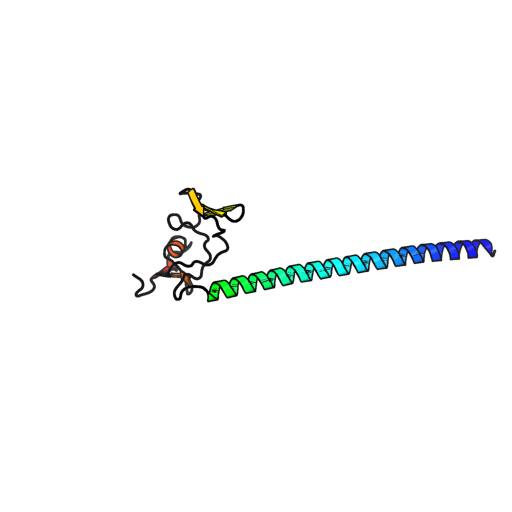 1 108 ? -10.789 -9.376 21.564 1.00 92.00 108 PHE A N 1
ATOM 805 C CA . PHE A 1 108 ? -10.998 -10.689 20.965 1.00 92.00 108 PHE A CA 1
ATOM 806 C C . PHE A 1 108 ? -9.707 -11.220 20.331 1.00 92.00 108 PHE A C 1
ATOM 808 O O . PHE A 1 108 ? -8.784 -10.463 20.026 1.00 92.00 108 PHE A O 1
ATOM 815 N N . LEU A 1 109 ? -9.661 -12.523 20.082 1.00 90.00 109 LEU A N 1
ATOM 816 C CA . LEU A 1 109 ? -8.699 -13.185 19.215 1.00 90.00 109 LEU A CA 1
ATOM 817 C C . LEU A 1 109 ? -9.407 -13.616 17.931 1.00 90.00 109 LEU A C 1
ATOM 819 O O . LEU A 1 109 ? -10.452 -14.259 17.988 1.00 90.00 109 LEU A O 1
ATOM 823 N N . PHE A 1 110 ? -8.815 -13.304 16.778 1.00 84.00 110 PHE A N 1
ATOM 824 C CA . PHE A 1 110 ? -9.118 -13.979 15.518 1.00 84.00 110 PHE A CA 1
ATOM 825 C C . PHE A 1 110 ? -8.027 -15.017 15.271 1.00 84.00 110 PHE A C 1
ATOM 827 O O . PHE A 1 110 ? -6.886 -14.676 14.947 1.00 84.00 110 PHE A O 1
ATOM 834 N N . HIS A 1 111 ? -8.364 -16.292 15.468 1.00 82.69 111 HIS A N 1
ATOM 835 C CA . HIS A 1 111 ? -7.386 -17.377 15.554 1.00 82.69 111 HIS A CA 1
ATOM 836 C C . HIS A 1 111 ? -6.390 -17.147 16.711 1.00 82.69 111 HIS A C 1
ATOM 838 O O . HIS A 1 111 ? -6.704 -17.452 17.856 1.00 82.69 111 HIS A O 1
ATOM 844 N N . THR A 1 112 ? -5.219 -16.567 16.444 1.00 83.06 112 THR A N 1
ATOM 845 C CA . THR A 1 112 ? -4.207 -16.202 17.453 1.00 83.06 112 THR A CA 1
ATOM 846 C C . THR A 1 112 ? -3.881 -14.707 17.464 1.00 83.06 112 THR A C 1
ATOM 848 O O . THR A 1 112 ? -3.092 -14.260 18.295 1.00 83.06 112 THR A O 1
ATOM 851 N N . ALA A 1 113 ? -4.471 -13.923 16.557 1.00 85.31 113 ALA A N 1
ATOM 852 C CA . ALA A 1 113 ? -4.194 -12.499 16.428 1.00 85.31 113 ALA A CA 1
ATOM 853 C C . ALA A 1 113 ? -5.143 -11.677 17.320 1.00 85.31 113 ALA A C 1
ATOM 855 O O . ALA A 1 113 ? -6.361 -11.834 17.196 1.00 85.31 113 ALA A O 1
ATOM 856 N N . PRO A 1 114 ? -4.633 -10.784 18.189 1.00 88.81 114 PRO A N 1
ATOM 857 C CA . PRO A 1 114 ? -5.475 -9.903 18.989 1.00 88.81 114 PRO A CA 1
ATOM 858 C C . PRO A 1 114 ? -6.145 -8.843 18.109 1.00 88.81 114 PRO A C 1
ATOM 860 O O . PRO A 1 114 ? -5.485 -8.116 17.353 1.00 88.81 114 PRO A O 1
ATOM 863 N N . VAL A 1 115 ? -7.471 -8.757 18.219 1.00 87.62 115 VAL A N 1
ATOM 864 C CA . VAL A 1 115 ? -8.330 -7.861 17.446 1.00 87.62 115 VAL A CA 1
ATOM 865 C C . VAL A 1 115 ? -9.278 -7.064 18.341 1.00 87.62 115 VAL A C 1
ATOM 867 O O . VAL A 1 115 ? -9.715 -7.522 19.398 1.00 87.62 115 VAL A O 1
ATOM 870 N N . CYS A 1 116 ? -9.573 -5.829 17.936 1.00 87.00 116 CYS A N 1
ATOM 871 C CA . CYS A 1 116 ? -10.580 -5.007 18.602 1.00 87.00 116 CYS A CA 1
ATOM 872 C C . CYS A 1 116 ? -11.995 -5.499 18.264 1.00 87.00 116 CYS A C 1
ATOM 874 O O . CYS A 1 116 ? -12.185 -6.315 17.359 1.00 87.00 116 CYS A O 1
ATOM 876 N N . ARG A 1 117 ? -12.997 -4.960 18.965 1.00 86.75 117 ARG A N 1
ATOM 877 C CA . ARG A 1 117 ? -14.412 -5.290 18.743 1.00 86.75 117 ARG A CA 1
ATOM 878 C C . ARG A 1 117 ? -14.833 -5.091 17.285 1.00 86.75 117 ARG A C 1
ATOM 880 O O . ARG A 1 117 ? -15.383 -6.011 16.693 1.00 86.75 117 ARG A O 1
ATOM 887 N N . ALA A 1 118 ? -14.494 -3.949 16.687 1.00 80.06 118 ALA A N 1
ATOM 888 C CA . ALA A 1 118 ? -14.863 -3.654 15.303 1.00 80.06 118 ALA A CA 1
ATOM 889 C C . ALA A 1 118 ? -14.250 -4.653 14.301 1.00 80.06 118 ALA A C 1
ATOM 891 O O . ALA A 1 118 ? -14.904 -5.060 13.343 1.00 80.06 118 ALA A O 1
ATOM 892 N N . HIS A 1 119 ? -13.007 -5.098 14.526 1.00 81.19 119 HIS A N 1
ATOM 893 C CA . HIS A 1 119 ? -12.383 -6.126 13.686 1.00 81.19 119 HIS A CA 1
ATOM 894 C C . HIS A 1 119 ? -12.948 -7.526 13.925 1.00 81.19 119 HIS A C 1
ATOM 896 O O . HIS A 1 119 ? -13.006 -8.317 12.987 1.00 81.19 119 HIS A O 1
ATOM 902 N N . ALA A 1 120 ? -13.383 -7.832 15.145 1.00 86.12 120 ALA A N 1
ATOM 903 C CA . ALA A 1 120 ? -14.071 -9.079 15.439 1.00 86.12 120 ALA A CA 1
ATOM 904 C C . ALA A 1 120 ? -15.437 -9.158 14.736 1.00 86.12 120 ALA A C 1
ATOM 906 O O . ALA A 1 120 ? -15.757 -10.176 14.131 1.00 86.12 120 ALA A O 1
ATOM 907 N N . GLU A 1 121 ? -16.206 -8.068 14.760 1.00 82.50 121 GLU A N 1
ATOM 908 C CA . GLU A 1 121 ? -17.525 -7.961 14.117 1.00 82.50 121 GLU A CA 1
ATOM 909 C C . GLU A 1 121 ? -17.456 -7.946 12.585 1.00 82.50 121 GLU A C 1
ATOM 911 O O . GLU A 1 121 ? -18.397 -8.361 11.916 1.00 82.50 121 GLU A O 1
ATOM 916 N N . ALA A 1 122 ? -16.344 -7.470 12.021 1.00 76.62 122 ALA A N 1
ATOM 917 C CA . ALA A 1 122 ? -16.110 -7.461 10.580 1.00 76.62 122 ALA A CA 1
ATOM 918 C C . ALA A 1 122 ? -15.493 -8.767 10.047 1.00 76.62 122 ALA A C 1
ATOM 920 O O . ALA A 1 122 ? -15.261 -8.880 8.839 1.00 76.62 122 ALA A O 1
ATOM 921 N N . ALA A 1 123 ? -15.166 -9.731 10.914 1.00 78.06 123 ALA A N 1
ATOM 922 C CA . ALA A 1 123 ? -14.500 -10.954 10.495 1.00 78.06 123 ALA A CA 1
ATOM 923 C C . ALA A 1 123 ? -15.414 -11.784 9.570 1.00 78.06 123 ALA A C 1
ATOM 925 O O . ALA A 1 123 ? -16.590 -11.965 9.859 1.00 78.06 123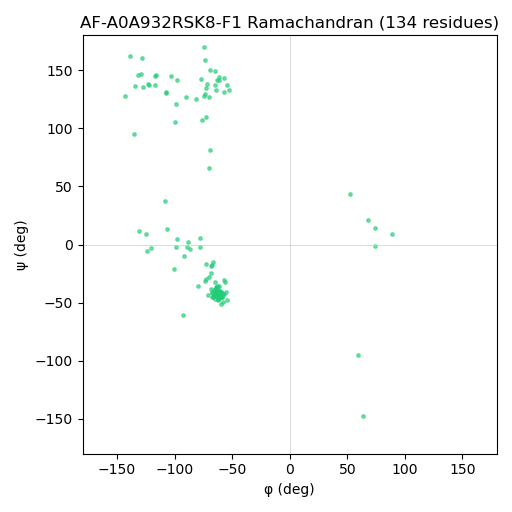 ALA A O 1
ATOM 926 N N . PRO A 1 124 ? -14.898 -12.366 8.475 1.00 72.50 124 PRO A N 1
ATOM 927 C CA . PRO A 1 124 ? -15.724 -13.162 7.561 1.00 72.50 124 PRO A CA 1
ATOM 928 C C . PRO A 1 124 ? -16.207 -14.483 8.182 1.00 72.50 124 PRO A C 1
ATOM 930 O O . PRO A 1 124 ? -17.141 -15.098 7.677 1.00 72.50 124 PRO A O 1
ATOM 933 N N . ASP A 1 125 ? -15.554 -14.937 9.256 1.00 79.38 125 ASP A N 1
ATOM 934 C CA . ASP A 1 125 ? -15.874 -16.172 9.966 1.00 79.38 125 ASP A CA 1
ATOM 935 C C . ASP A 1 125 ? -15.860 -15.931 11.481 1.00 79.38 125 ASP A C 1
ATOM 937 O O . ASP A 1 125 ? -14.816 -15.993 12.137 1.00 79.38 125 ASP A O 1
ATOM 941 N N . HIS A 1 126 ? -17.043 -15.666 12.038 1.00 82.94 126 HIS A N 1
ATOM 942 C CA . HIS A 1 126 ? -17.218 -15.402 13.468 1.00 82.94 126 HIS A CA 1
ATOM 943 C C . HIS A 1 126 ? -16.939 -16.634 14.339 1.00 82.94 126 HIS A C 1
ATOM 945 O O . HIS A 1 126 ? -16.680 -16.484 15.528 1.00 82.94 126 HIS A O 1
ATOM 951 N N . SER A 1 127 ? -16.932 -17.851 13.777 1.00 84.62 127 SER A N 1
ATOM 952 C CA . SER A 1 127 ? -16.592 -19.060 14.546 1.00 84.62 127 SER A CA 1
ATOM 953 C C . SER A 1 127 ? -15.128 -19.084 15.001 1.00 84.62 127 SER A C 1
ATOM 955 O O . SER A 1 127 ? -14.760 -19.845 15.895 1.00 84.62 127 SER A O 1
ATOM 957 N N . ARG A 1 12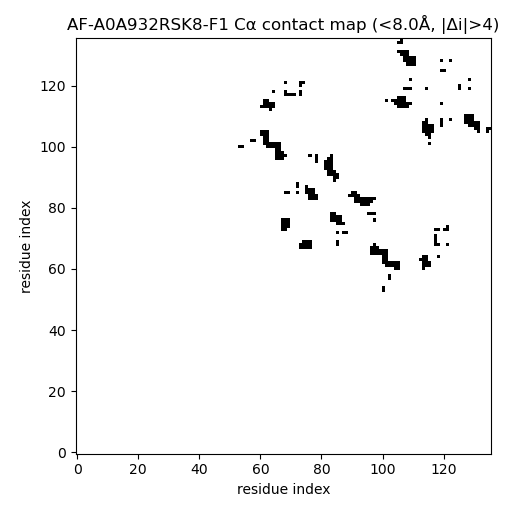8 ? -14.291 -18.223 14.409 1.00 84.31 128 ARG A N 1
ATOM 958 C CA . ARG A 1 128 ? -12.868 -18.057 14.733 1.00 84.31 128 ARG A CA 1
ATOM 959 C C . ARG A 1 128 ? -12.590 -16.888 15.672 1.00 84.31 128 ARG A C 1
ATOM 961 O O . ARG A 1 128 ? -11.419 -16.581 15.898 1.00 84.31 128 ARG A O 1
ATOM 968 N N . ILE A 1 129 ? -13.639 -16.231 16.163 1.00 89.25 129 ILE A N 1
ATOM 969 C CA . ILE A 1 129 ? -13.559 -15.110 17.092 1.00 89.25 129 ILE A CA 1
ATOM 970 C C . ILE A 1 129 ? -13.805 -15.621 18.506 1.00 89.25 129 ILE A C 1
ATOM 972 O O . ILE A 1 129 ? -14.871 -16.157 18.806 1.00 89.25 129 ILE A O 1
ATOM 976 N N . THR A 1 130 ? -12.834 -15.420 19.390 1.00 92.62 130 THR A N 1
ATOM 977 C CA . THR A 1 130 ? -12.966 -15.735 20.817 1.00 92.62 130 THR A CA 1
ATOM 978 C C . THR A 1 130 ? -12.689 -14.495 21.665 1.00 92.62 130 THR A C 1
ATOM 980 O O . THR A 1 130 ? -11.767 -13.746 21.352 1.00 92.62 130 THR A O 1
ATOM 983 N N . PRO A 1 131 ? -13.466 -14.220 22.727 1.00 92.75 131 PRO A N 1
ATOM 984 C CA . PRO A 1 131 ? -13.159 -13.124 23.645 1.00 92.75 131 PRO A CA 1
ATOM 985 C C . PRO A 1 131 ? -11.804 -13.319 24.336 1.00 92.75 131 PRO A C 1
ATOM 987 O O . PRO A 1 131 ? -11.442 -14.443 24.686 1.00 92.75 131 PRO A O 1
ATOM 990 N N . ILE A 1 132 ? -11.078 -12.226 24.572 1.00 91.19 132 ILE A N 1
ATOM 991 C CA . ILE A 1 132 ? -9.923 -12.219 25.478 1.00 91.19 132 ILE A CA 1
ATOM 992 C C . ILE A 1 132 ? -10.466 -12.096 26.906 1.00 91.19 132 ILE A C 1
ATOM 994 O O . ILE A 1 132 ? -11.239 -11.189 27.216 1.00 91.19 132 ILE A O 1
ATOM 998 N N . GLU A 1 133 ? -10.100 -13.022 27.789 1.00 83.19 133 GLU A N 1
ATOM 999 C CA . GLU A 1 133 ? -10.553 -12.987 29.181 1.00 83.19 133 GLU A CA 1
ATOM 1000 C C . GLU A 1 133 ? -10.013 -11.739 29.907 1.00 83.19 133 GLU A C 1
ATOM 1002 O O . GLU A 1 133 ? -8.826 -11.424 29.830 1.00 83.19 133 GLU A O 1
ATOM 1007 N N . GLY A 1 134 ? -10.885 -11.027 30.634 1.00 68.75 134 GLY A N 1
ATOM 1008 C CA . GLY A 1 134 ? -10.496 -9.906 31.503 1.00 68.75 134 GLY A CA 1
ATOM 1009 C C . GLY A 1 134 ? -10.446 -8.509 30.862 1.00 68.75 134 GLY A C 1
ATOM 1010 O O . GLY A 1 134 ? -9.991 -7.580 31.523 1.00 68.75 134 GLY A O 1
ATOM 1011 N N . THR A 1 135 ? -10.919 -8.324 29.625 1.00 62.12 135 THR A N 1
ATOM 1012 C CA . THR A 1 135 ? -10.885 -7.028 28.904 1.00 62.12 135 THR A CA 1
ATOM 1013 C C . THR A 1 135 ? -12.261 -6.351 28.749 1.00 62.12 135 THR A C 1
ATOM 1015 O O . THR A 1 135 ? -12.553 -5.804 27.684 1.00 62.12 135 THR A O 1
ATOM 1018 N N . ALA A 1 136 ? -13.129 -6.433 29.765 1.00 47.97 136 ALA A N 1
ATOM 1019 C CA . ALA A 1 136 ? -14.468 -5.817 29.757 1.00 47.97 136 ALA A CA 1
ATOM 1020 C C . ALA A 1 136 ? -14.436 -4.303 30.017 1.00 47.97 136 ALA A C 1
ATOM 1022 O O . ALA A 1 136 ? -13.701 -3.883 30.939 1.00 47.97 136 ALA A O 1
#